Protein AF-A0A9P9ICV4-F1 (afdb_monomer)

Structure (mmCIF, N/CA/C/O backbone):
data_AF-A0A9P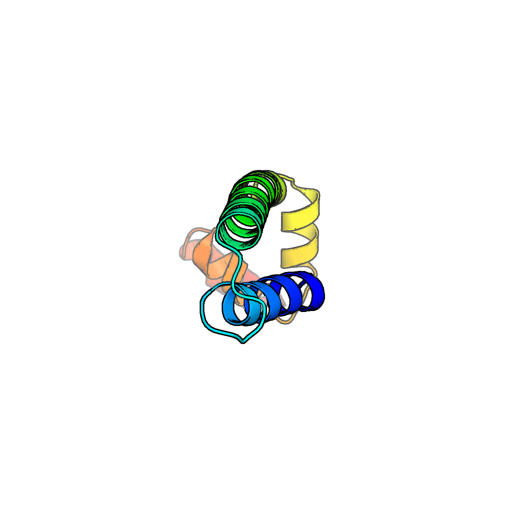9ICV4-F1
#
_entry.id   AF-A0A9P9ICV4-F1
#
loop_
_atom_site.group_PDB
_atom_site.id
_atom_site.type_symbol
_atom_site.label_atom_id
_atom_site.label_alt_i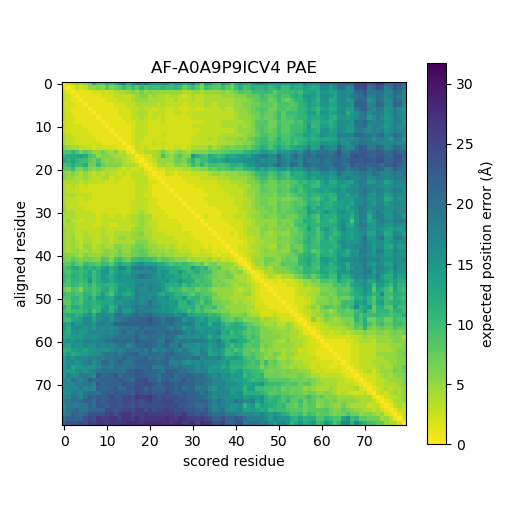d
_atom_site.label_comp_id
_atom_site.label_asym_id
_atom_site.label_entity_id
_atom_site.label_seq_id
_atom_site.pdbx_PDB_ins_code
_atom_site.Cartn_x
_atom_site.Cartn_y
_atom_site.Cartn_z
_atom_site.occupancy
_atom_site.B_iso_or_equiv
_atom_site.auth_seq_id
_atom_site.auth_comp_id
_atom_site.auth_asym_id
_atom_site.auth_atom_id
_atom_site.pdbx_PDB_model_num
ATOM 1 N N . MET A 1 1 ? -6.821 -6.226 1.150 1.00 61.03 1 MET A N 1
ATOM 2 C CA . MET A 1 1 ? -5.774 -5.422 1.818 1.00 61.03 1 MET A CA 1
ATOM 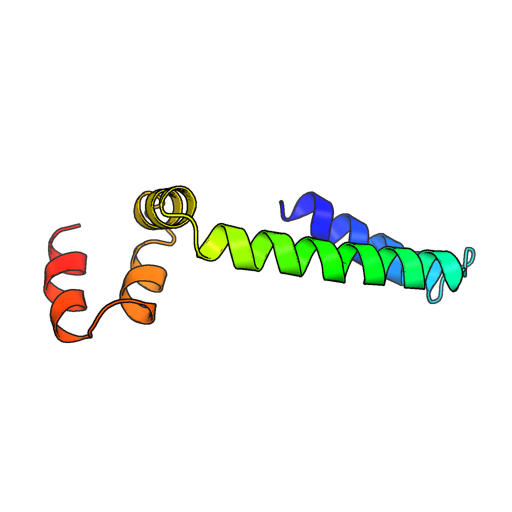3 C C . MET A 1 1 ? -6.332 -4.073 2.218 1.00 61.03 1 MET A C 1
ATOM 5 O O . MET A 1 1 ? -6.316 -3.771 3.402 1.00 61.03 1 MET A O 1
ATOM 9 N N . ASP A 1 2 ? -6.941 -3.352 1.279 1.00 72.44 2 ASP A N 1
ATOM 10 C CA . ASP A 1 2 ? -7.493 -2.010 1.512 1.00 72.44 2 ASP A CA 1
ATOM 11 C C . ASP A 1 2 ? -8.523 -1.948 2.645 1.00 72.44 2 ASP A C 1
ATOM 13 O O . ASP A 1 2 ? -8.465 -1.031 3.448 1.00 72.44 2 ASP A O 1
ATOM 17 N N . ALA A 1 3 ? -9.379 -2.965 2.793 1.00 81.19 3 ALA A N 1
ATOM 18 C CA . ALA A 1 3 ? -10.368 -3.023 3.877 1.00 81.19 3 ALA A CA 1
ATOM 19 C C . ALA A 1 3 ? -9.752 -3.053 5.293 1.00 81.19 3 ALA A C 1
ATOM 21 O O . ALA A 1 3 ? -10.351 -2.564 6.245 1.00 81.19 3 ALA A O 1
ATOM 22 N N . ILE A 1 4 ? -8.556 -3.636 5.445 1.00 82.19 4 ILE A N 1
ATOM 23 C CA . ILE A 1 4 ? -7.850 -3.647 6.734 1.00 82.19 4 ILE A CA 1
ATOM 24 C C . ILE A 1 4 ? -7.241 -2.266 6.979 1.00 82.19 4 ILE A C 1
ATOM 26 O O . ILE A 1 4 ? -7.365 -1.730 8.073 1.00 82.19 4 ILE A O 1
ATOM 30 N N . LEU A 1 5 ? -6.626 -1.668 5.955 1.00 85.38 5 LEU A N 1
ATOM 31 C CA . LEU A 1 5 ? -6.021 -0.339 6.064 1.00 85.38 5 LEU A CA 1
ATOM 32 C C . LEU A 1 5 ? -7.074 0.741 6.345 1.00 85.38 5 LEU A C 1
ATOM 34 O O . LEU A 1 5 ? -6.864 1.572 7.223 1.00 85.38 5 LEU A O 1
ATOM 38 N N . SER A 1 6 ? -8.227 0.685 5.671 1.00 87.56 6 SER A N 1
ATOM 39 C CA . SER A 1 6 ? -9.339 1.605 5.917 1.00 87.56 6 SER A CA 1
ATOM 40 C C . SER A 1 6 ? -9.861 1.480 7.346 1.00 87.56 6 SER A C 1
ATOM 42 O O . SER A 1 6 ? -10.040 2.488 8.018 1.00 87.56 6 SER A O 1
ATOM 44 N N . PHE A 1 7 ? -10.001 0.252 7.857 1.00 89.94 7 PHE A N 1
ATOM 45 C CA . PHE A 1 7 ? -10.393 0.027 9.247 1.00 89.94 7 PHE A CA 1
ATOM 46 C C . PHE A 1 7 ? -9.397 0.649 10.238 1.00 89.94 7 PHE A C 1
ATOM 48 O O . PHE A 1 7 ? -9.811 1.299 11.194 1.00 89.94 7 PHE A O 1
ATOM 55 N N . PHE A 1 8 ? -8.087 0.491 10.016 1.00 88.38 8 PHE A N 1
ATOM 56 C CA . PHE A 1 8 ? -7.067 1.098 10.879 1.00 88.38 8 PHE A CA 1
ATOM 57 C C . PHE A 1 8 ? -7.137 2.632 10.887 1.00 88.38 8 PHE A C 1
ATOM 59 O O . PHE A 1 8 ? -6.974 3.236 11.949 1.00 88.38 8 PHE A O 1
ATOM 66 N N . GLU A 1 9 ? -7.409 3.261 9.741 1.00 90.69 9 GLU A N 1
ATOM 67 C CA . GLU A 1 9 ? -7.603 4.714 9.659 1.00 90.69 9 GLU A CA 1
ATOM 68 C C . GLU A 1 9 ? -8.867 5.173 10.394 1.00 90.69 9 GLU A C 1
ATOM 70 O O . GLU A 1 9 ? -8.808 6.108 11.198 1.00 90.69 9 GLU A O 1
ATOM 75 N N . ASP A 1 10 ? -9.983 4.466 10.214 1.00 91.25 10 ASP A N 1
ATOM 76 C CA . ASP A 1 10 ? -11.241 4.774 10.900 1.00 91.25 10 ASP A CA 1
ATOM 77 C C . ASP A 1 10 ? -11.079 4.686 12.427 1.00 91.25 10 ASP A C 1
ATOM 79 O O . ASP A 1 10 ? -11.490 5.585 13.170 1.00 91.25 10 ASP A O 1
ATOM 83 N N . GLN A 1 11 ? -10.402 3.639 12.913 1.00 90.75 11 GLN A N 1
ATOM 84 C CA . GLN A 1 11 ? -10.099 3.479 14.337 1.00 90.75 11 GLN A CA 1
ATOM 85 C C . GLN A 1 11 ? -9.140 4.561 14.846 1.00 90.75 11 GLN A C 1
ATOM 87 O O . GLN A 1 11 ? -9.321 5.086 15.946 1.00 90.75 11 GLN A O 1
ATOM 92 N N . LYS A 1 12 ? -8.140 4.962 14.052 1.00 91.38 12 LYS A N 1
ATOM 93 C CA . LYS A 1 12 ? -7.223 6.043 14.436 1.00 91.38 12 LYS A CA 1
ATOM 94 C C . LYS A 1 12 ? -7.977 7.350 14.677 1.00 91.38 12 LYS A C 1
ATOM 96 O O . LYS A 1 12 ? -7.684 8.050 15.648 1.00 91.38 12 LYS A O 1
ATOM 101 N N . ILE A 1 13 ? -8.950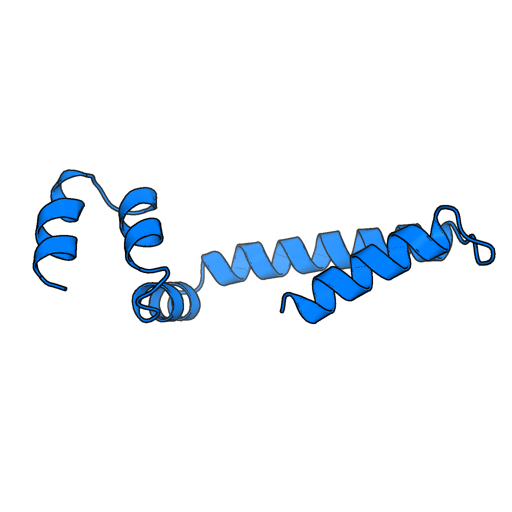 7.677 13.825 1.00 91.19 13 ILE A N 1
ATOM 102 C CA . ILE A 1 13 ? -9.787 8.876 13.967 1.00 91.19 13 ILE A CA 1
ATOM 103 C C . ILE A 1 13 ? -10.633 8.791 15.245 1.00 91.19 13 ILE A C 1
ATOM 105 O O . ILE A 1 13 ? -10.643 9.746 16.032 1.00 91.19 13 ILE A O 1
ATOM 109 N N . LEU A 1 14 ? -11.265 7.637 15.492 1.00 92.50 14 LEU A N 1
ATOM 110 C CA . LEU A 1 14 ? -12.068 7.379 16.691 1.00 92.50 14 LEU A CA 1
ATOM 111 C C . LEU A 1 14 ? -11.263 7.616 17.979 1.00 92.50 14 LEU A C 1
ATOM 113 O O . LEU A 1 14 ? -11.675 8.407 18.829 1.00 92.50 14 LEU A O 1
ATOM 117 N N . TYR A 1 15 ? -10.081 7.006 18.099 1.00 91.81 15 TYR A N 1
ATOM 118 C CA . TYR A 1 15 ? -9.265 7.076 19.317 1.00 91.81 15 TYR A CA 1
ATOM 119 C C . TYR A 1 15 ? -8.480 8.387 19.474 1.00 91.81 15 TYR A C 1
ATOM 121 O O . TYR A 1 15 ? -8.022 8.707 20.573 1.00 91.81 15 TYR A O 1
ATOM 129 N N . LYS A 1 16 ? -8.319 9.183 18.411 1.00 89.56 16 LYS A N 1
ATOM 130 C CA . LYS A 1 16 ? -7.593 10.463 18.469 1.00 89.56 16 LYS A CA 1
ATOM 131 C C . LYS A 1 16 ? -8.460 11.616 18.969 1.00 89.56 16 LYS A C 1
ATOM 133 O O . LYS A 1 16 ? -7.952 12.519 19.642 1.00 89.56 16 LYS A O 1
ATOM 138 N N . SER A 1 17 ? -9.742 11.642 18.607 1.00 85.75 17 SER A N 1
ATOM 139 C CA . SER A 1 17 ? -10.613 12.802 18.865 1.00 85.75 17 SER A CA 1
ATOM 140 C C . SER A 1 17 ? -12.069 12.455 19.188 1.00 85.75 17 SER A C 1
ATOM 142 O O . SER A 1 17 ? -12.858 13.367 19.420 1.00 85.75 17 SER A O 1
ATOM 144 N N . GLY A 1 18 ? -12.430 11.171 19.222 1.00 81.56 18 GLY A N 1
ATOM 145 C CA . GLY A 1 18 ? -13.767 10.710 19.582 1.00 81.56 18 GLY A CA 1
ATOM 146 C C . GLY A 1 18 ? -14.002 10.590 21.095 1.00 81.56 18 GLY A C 1
ATOM 147 O O . GLY A 1 18 ? -13.109 10.862 21.903 1.00 81.56 18 GLY A O 1
ATOM 148 N N . PRO A 1 19 ? -15.211 10.156 21.493 1.00 78.12 19 PRO A N 1
ATOM 149 C CA . PRO A 1 19 ? -15.571 9.933 22.895 1.00 78.12 19 PRO A CA 1
ATOM 150 C C . PRO A 1 19 ? -14.727 8.840 23.574 1.00 78.12 19 PRO A C 1
ATOM 152 O O . PRO A 1 19 ? -14.551 8.876 24.787 1.00 78.12 19 PRO A O 1
ATOM 155 N N . GLU A 1 20 ? -14.149 7.917 22.800 1.00 86.81 20 GLU A N 1
ATOM 156 C CA . GLU A 1 20 ? -13.263 6.846 23.276 1.00 86.81 20 GLU A CA 1
ATOM 157 C C . GLU A 1 20 ? -11.774 7.229 23.233 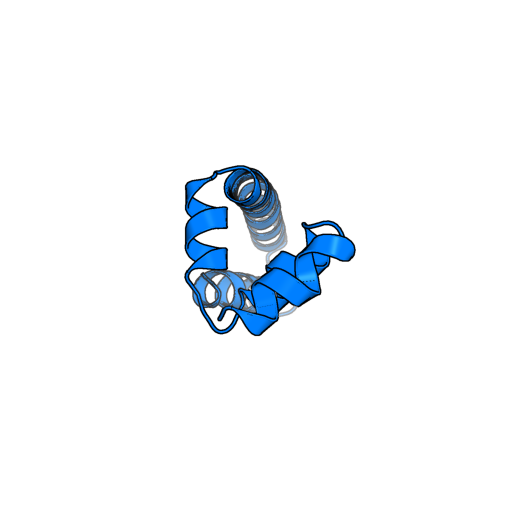1.00 86.81 20 GLU A C 1
ATOM 159 O O . GLU A 1 20 ? -10.921 6.363 23.085 1.00 86.81 20 GLU A O 1
ATOM 164 N N . LYS A 1 21 ? -11.429 8.520 23.311 1.00 90.31 21 LYS A N 1
ATOM 165 C CA . LYS A 1 21 ? -10.044 8.986 23.143 1.00 90.31 21 LYS A CA 1
ATOM 166 C C . LYS A 1 21 ? -9.043 8.189 23.996 1.00 90.31 21 LYS A C 1
ATOM 168 O O . LYS A 1 21 ? -9.033 8.305 25.220 1.00 90.31 21 LYS A O 1
ATOM 173 N N . ASP A 1 22 ? -8.122 7.493 23.333 1.00 93.50 22 ASP A N 1
ATOM 174 C CA . ASP A 1 22 ? -7.034 6.754 23.971 1.00 93.50 22 ASP A CA 1
ATOM 175 C C . ASP A 1 22 ? -5.742 6.885 23.155 1.00 93.50 22 ASP A C 1
ATOM 177 O O . ASP A 1 22 ? -5.585 6.339 22.061 1.00 93.50 22 ASP A O 1
ATOM 181 N N . LEU A 1 23 ?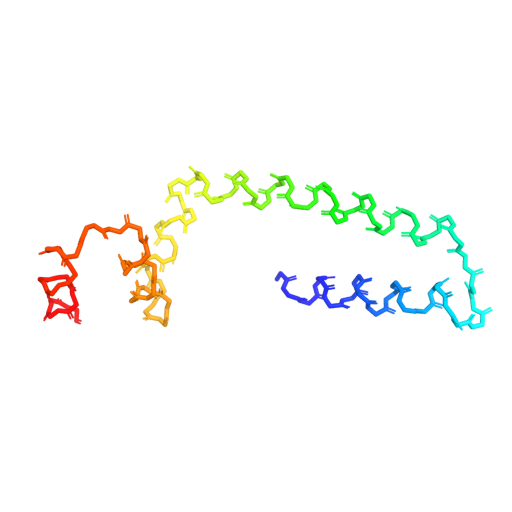 -4.773 7.599 23.727 1.00 90.69 23 LEU A N 1
ATOM 182 C CA . LEU A 1 23 ? -3.466 7.818 23.110 1.00 90.69 23 LEU A CA 1
ATOM 183 C C . LEU A 1 23 ? -2.642 6.527 23.000 1.00 90.69 23 LEU A C 1
ATOM 185 O O . LEU A 1 23 ? -1.820 6.414 22.091 1.00 90.69 23 LEU A O 1
ATOM 189 N N . ARG A 1 24 ? -2.854 5.546 23.888 1.00 92.94 24 ARG A N 1
ATOM 190 C CA . ARG A 1 24 ? -2.164 4.248 23.822 1.00 92.94 24 ARG A CA 1
ATOM 191 C C . ARG A 1 24 ? -2.644 3.447 22.622 1.00 92.94 24 ARG A C 1
ATOM 193 O O . ARG A 1 24 ? -1.832 2.822 21.939 1.00 92.94 24 ARG A O 1
ATOM 200 N N . MET A 1 25 ? -3.944 3.505 22.343 1.00 92.75 25 MET A N 1
ATOM 201 C CA . MET A 1 25 ? -4.526 2.856 21.176 1.00 92.75 25 MET A CA 1
ATOM 202 C C . MET A 1 25 ? -4.042 3.512 19.881 1.00 92.75 25 MET A C 1
ATOM 204 O O . MET A 1 25 ? -3.585 2.815 18.978 1.00 92.75 25 MET A O 1
ATOM 208 N N . VAL A 1 26 ? -4.021 4.849 19.824 1.00 92.88 26 VAL A N 1
ATOM 209 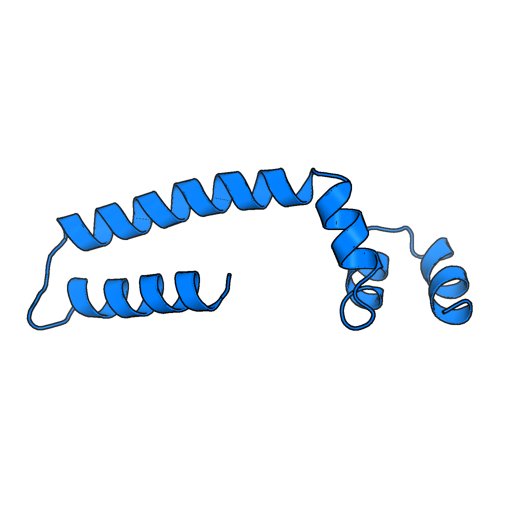C CA . VAL A 1 26 ? -3.454 5.591 18.682 1.00 92.88 26 VAL A CA 1
ATOM 210 C C . VAL A 1 26 ? -2.000 5.188 18.429 1.00 92.88 26 VAL A C 1
ATOM 212 O O . VAL A 1 26 ? -1.639 4.877 17.296 1.00 92.88 26 VAL A O 1
ATOM 215 N N . HIS A 1 27 ? -1.175 5.128 19.477 1.00 93.62 27 HIS A N 1
ATOM 216 C CA . HIS A 1 27 ? 0.222 4.722 19.339 1.00 93.62 27 HIS A CA 1
ATOM 217 C C . HIS A 1 27 ? 0.366 3.265 18.867 1.00 93.62 27 HIS A C 1
ATOM 219 O O . HIS A 1 27 ? 1.201 2.965 18.017 1.00 93.62 27 HIS A O 1
ATOM 225 N N . SER A 1 28 ? -0.483 2.361 19.362 1.00 93.44 28 SER A N 1
ATOM 226 C CA . SER A 1 28 ? -0.497 0.954 18.937 1.00 93.44 28 SER A CA 1
ATOM 227 C C . SER A 1 28 ? -0.872 0.807 17.457 1.00 93.44 28 SER A C 1
ATOM 229 O O . SER A 1 28 ? -0.255 0.018 16.742 1.00 93.44 28 SER A O 1
ATOM 231 N N . ILE A 1 29 ? -1.823 1.611 16.972 1.00 92.38 29 ILE A N 1
ATOM 232 C CA . ILE A 1 29 ? -2.194 1.691 15.551 1.00 92.38 29 ILE A CA 1
ATOM 233 C C . ILE A 1 29 ? -1.017 2.189 14.703 1.00 92.38 29 ILE A C 1
ATOM 235 O O . ILE A 1 29 ? -0.716 1.610 13.660 1.00 92.38 29 ILE A O 1
ATOM 239 N N . GLU A 1 30 ? -0.306 3.222 15.154 1.00 92.56 30 GLU A N 1
ATOM 240 C CA . GLU A 1 30 ? 0.876 3.741 14.451 1.00 92.56 30 GLU A CA 1
ATOM 241 C C . GLU A 1 30 ? 2.020 2.718 14.396 1.00 92.56 30 GLU A C 1
ATOM 243 O O . GLU A 1 30 ? 2.687 2.590 13.368 1.00 92.56 30 GLU A O 1
ATOM 248 N N . MET A 1 31 ? 2.206 1.926 15.454 1.00 93.31 31 MET A N 1
ATOM 249 C CA . MET A 1 31 ? 3.144 0.797 15.450 1.00 93.31 31 MET A CA 1
ATOM 250 C C . MET A 1 31 ? 2.716 -0.322 14.500 1.00 93.31 31 MET A C 1
ATOM 252 O O . MET A 1 31 ? 3.560 -0.868 13.785 1.00 93.31 31 MET A O 1
ATOM 256 N N . GLY A 1 32 ? 1.417 -0.618 14.421 1.00 90.31 32 GLY A N 1
ATOM 257 C CA . GLY A 1 32 ? 0.868 -1.526 13.414 1.00 90.31 32 GLY A CA 1
ATOM 258 C C . GLY A 1 3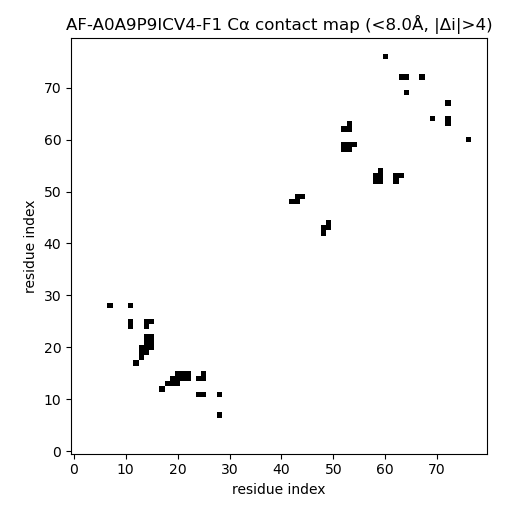2 ? 1.202 -1.072 11.991 1.00 90.31 32 GLY A C 1
ATOM 259 O O . GLY A 1 32 ? 1.716 -1.860 11.197 1.00 90.31 32 GLY A O 1
ATOM 260 N N . TRP A 1 33 ? 1.010 0.216 11.697 1.00 89.94 33 TRP A N 1
ATOM 261 C CA . TRP A 1 33 ? 1.372 0.828 10.415 1.00 89.94 33 TRP A CA 1
ATOM 262 C C . TRP A 1 33 ? 2.865 0.723 10.095 1.00 89.94 33 TRP A C 1
ATOM 264 O O . TRP A 1 33 ? 3.228 0.378 8.971 1.00 89.94 33 TRP A O 1
ATOM 274 N N . PHE A 1 34 ? 3.737 0.973 11.074 1.00 90.06 34 PHE A N 1
ATOM 275 C CA . PHE A 1 34 ? 5.184 0.842 10.896 1.00 90.06 34 PHE A CA 1
ATOM 276 C C . PHE A 1 34 ? 5.588 -0.583 10.486 1.00 90.06 34 PHE A C 1
ATOM 278 O O . PHE A 1 34 ? 6.358 -0.772 9.541 1.00 90.06 34 PHE A O 1
ATOM 285 N N . ILE A 1 35 ? 5.037 -1.595 11.163 1.00 88.62 35 ILE A N 1
ATOM 286 C CA . ILE A 1 35 ? 5.309 -3.001 10.850 1.00 88.62 35 ILE A CA 1
ATOM 287 C C . ILE A 1 35 ? 4.726 -3.385 9.488 1.00 88.62 35 ILE A C 1
ATOM 289 O O . ILE A 1 35 ? 5.414 -4.025 8.694 1.00 88.62 35 ILE A O 1
ATOM 293 N N . LEU A 1 36 ? 3.488 -2.978 9.194 1.00 86.06 36 LEU A N 1
ATOM 294 C CA . LEU A 1 36 ? 2.865 -3.216 7.892 1.00 86.06 36 LEU A CA 1
ATOM 295 C C . LEU A 1 36 ? 3.732 -2.654 6.768 1.00 86.06 36 LEU A C 1
ATOM 297 O O . LEU A 1 36 ? 4.051 -3.387 5.837 1.00 86.06 36 LEU A O 1
ATOM 301 N N . ASN A 1 37 ? 4.187 -1.406 6.889 1.00 84.94 37 ASN A N 1
ATOM 302 C CA . ASN A 1 37 ? 5.046 -0.775 5.891 1.00 84.94 37 ASN A CA 1
ATOM 303 C C . ASN A 1 37 ? 6.335 -1.582 5.645 1.00 84.94 37 ASN A C 1
ATOM 305 O O . ASN A 1 37 ? 6.730 -1.794 4.501 1.00 84.94 37 ASN A O 1
ATOM 309 N N . LYS A 1 38 ? 6.948 -2.129 6.704 1.00 86.62 38 LYS A N 1
ATOM 310 C CA . LYS A 1 38 ? 8.111 -3.021 6.576 1.00 86.62 38 LYS A CA 1
ATOM 311 C C . LYS A 1 38 ? 7.795 -4.276 5.756 1.00 86.62 38 LYS A C 1
ATOM 313 O O . LYS A 1 38 ? 8.597 -4.661 4.909 1.00 86.62 38 LYS A O 1
ATOM 318 N N . TYR A 1 39 ? 6.659 -4.926 6.001 1.00 82.38 39 TYR A N 1
ATOM 319 C CA . TYR A 1 39 ? 6.271 -6.119 5.244 1.00 82.38 39 TYR A CA 1
ATOM 320 C C . TYR A 1 39 ? 5.892 -5.790 3.800 1.00 82.38 39 TYR A C 1
ATOM 322 O O . TYR A 1 39 ? 6.295 -6.522 2.903 1.00 82.38 39 TYR A O 1
ATOM 330 N N . TYR A 1 40 ? 5.198 -4.680 3.551 1.00 78.75 40 TYR A N 1
ATOM 331 C CA . TYR A 1 40 ? 4.882 -4.235 2.193 1.00 78.75 40 TYR A CA 1
ATOM 332 C C . TYR A 1 40 ? 6.135 -3.908 1.377 1.00 78.75 40 TYR A C 1
ATOM 334 O O . TYR A 1 40 ? 6.256 -4.388 0.253 1.00 78.75 40 TYR A O 1
ATOM 342 N N . ALA A 1 41 ? 7.109 -3.209 1.964 1.00 77.19 41 ALA A N 1
ATOM 343 C CA . ALA A 1 41 ? 8.391 -2.943 1.312 1.00 77.19 41 ALA A CA 1
ATOM 344 C C . ALA A 1 41 ? 9.142 -4.239 0.942 1.00 77.19 41 ALA A C 1
ATOM 346 O O . ALA A 1 41 ? 9.788 -4.321 -0.100 1.00 77.19 41 ALA A O 1
ATOM 347 N N . LEU A 1 42 ? 9.039 -5.287 1.769 1.00 77.50 42 LEU A N 1
ATOM 348 C CA . LEU A 1 42 ? 9.615 -6.599 1.452 1.00 77.50 42 LEU A CA 1
ATOM 349 C C . LEU A 1 42 ? 8.845 -7.323 0.343 1.00 77.50 42 LEU A C 1
ATOM 351 O O . LEU A 1 42 ? 9.460 -7.978 -0.496 1.00 77.50 42 LEU A O 1
ATOM 355 N N . VAL A 1 43 ? 7.518 -7.203 0.314 1.00 71.75 43 VAL A N 1
ATOM 356 C CA . VAL A 1 43 ? 6.672 -7.817 -0.719 1.00 71.75 43 VAL A CA 1
ATOM 357 C C . VAL A 1 43 ? 6.991 -7.238 -2.102 1.00 71.75 43 VAL A C 1
ATOM 359 O O . VAL A 1 43 ? 7.082 -7.999 -3.065 1.00 71.75 43 VAL A O 1
ATOM 362 N N . GLU A 1 44 ? 7.291 -5.943 -2.209 1.00 66.00 44 GLU A N 1
ATOM 363 C CA . GLU A 1 44 ? 7.757 -5.331 -3.465 1.00 66.00 44 GLU A CA 1
ATOM 364 C C . GLU A 1 44 ? 9.066 -5.941 -3.994 1.00 66.00 44 GLU A C 1
ATOM 366 O O . GLU A 1 44 ? 9.276 -5.994 -5.204 1.00 66.00 44 GLU A O 1
ATOM 371 N N . SER A 1 45 ? 9.915 -6.478 -3.111 1.00 68.44 45 SER A N 1
ATOM 372 C CA . SER A 1 45 ? 11.151 -7.173 -3.497 1.00 68.44 45 SER A CA 1
ATOM 373 C C . SER A 1 45 ? 10.950 -8.645 -3.878 1.00 68.44 45 SER A C 1
ATOM 375 O O . SER A 1 45 ? 11.871 -9.279 -4.399 1.00 68.44 45 SER A O 1
ATOM 377 N N . THR A 1 46 ? 9.760 -9.217 -3.643 1.00 77.56 46 THR A N 1
ATOM 378 C CA . THR A 1 46 ? 9.489 -10.614 -4.004 1.00 77.56 46 THR A CA 1
ATOM 379 C C . THR A 1 46 ? 9.051 -10.764 -5.465 1.00 77.56 46 THR A C 1
ATOM 381 O O . THR A 1 46 ? 8.045 -10.175 -5.870 1.00 77.56 46 THR A O 1
ATOM 384 N N . PRO A 1 47 ? 9.701 -11.651 -6.247 1.00 76.44 47 PRO A N 1
ATOM 385 C CA . PRO A 1 47 ? 9.334 -11.911 -7.642 1.00 76.44 47 PRO A CA 1
ATOM 386 C C . PRO A 1 47 ? 7.871 -12.332 -7.835 1.00 76.44 47 PRO A C 1
ATOM 388 O O . PRO A 1 47 ? 7.277 -12.031 -8.864 1.00 76.44 47 PRO A O 1
ATOM 391 N N . ALA A 1 48 ? 7.269 -12.994 -6.840 1.00 78.06 48 ALA A N 1
ATOM 392 C CA . ALA A 1 48 ? 5.866 -13.404 -6.878 1.00 78.06 48 ALA A CA 1
ATOM 393 C C . ALA A 1 48 ? 4.895 -12.210 -6.920 1.00 78.06 48 ALA A C 1
ATOM 395 O O . ALA A 1 48 ? 3.906 -12.247 -7.650 1.00 78.06 48 ALA A O 1
ATOM 396 N N . TYR A 1 49 ? 5.187 -11.137 -6.181 1.00 73.44 49 TYR A N 1
ATOM 397 C CA . TYR A 1 49 ? 4.375 -9.921 -6.197 1.00 73.44 49 TYR A CA 1
ATOM 398 C C . TYR A 1 49 ? 4.546 -9.154 -7.509 1.00 73.44 49 TYR A C 1
ATOM 400 O O . TYR A 1 49 ? 3.557 -8.757 -8.121 1.00 73.44 49 TYR A O 1
ATOM 408 N N . ALA A 1 50 ? 5.785 -9.030 -7.997 1.00 72.19 50 ALA A N 1
ATOM 409 C CA . ALA A 1 50 ? 6.063 -8.437 -9.304 1.00 72.19 50 ALA A CA 1
ATOM 410 C C . ALA A 1 50 ? 5.355 -9.202 -10.439 1.00 72.19 50 ALA A C 1
ATOM 412 O O . ALA A 1 50 ? 4.735 -8.593 -11.311 1.00 72.19 50 ALA A O 1
ATOM 413 N N . ALA A 1 51 ? 5.370 -10.538 -10.397 1.00 80.00 51 ALA A N 1
ATOM 414 C CA . ALA A 1 51 ? 4.647 -11.375 -11.349 1.00 80.00 51 ALA A CA 1
ATOM 415 C C . ALA A 1 51 ? 3.131 -11.152 -11.265 1.00 80.00 51 ALA A C 1
ATOM 417 O O . ALA A 1 51 ? 2.496 -10.943 -12.294 1.00 80.00 51 ALA A O 1
ATOM 418 N N . ALA A 1 52 ? 2.549 -11.124 -10.062 1.00 78.75 52 ALA A N 1
ATOM 419 C CA . ALA A 1 52 ? 1.128 -10.820 -9.884 1.00 78.75 52 ALA A CA 1
ATOM 420 C C . ALA A 1 52 ? 0.760 -9.432 -10.440 1.00 78.75 52 ALA A C 1
ATOM 422 O O . ALA A 1 52 ? -0.281 -9.274 -11.074 1.00 78.75 52 ALA A O 1
ATOM 423 N N . MET A 1 53 ? 1.643 -8.445 -10.267 1.00 73.19 53 MET A N 1
ATOM 424 C CA . MET A 1 53 ? 1.452 -7.084 -10.764 1.00 73.19 53 MET A CA 1
ATOM 425 C C . MET A 1 53 ? 1.529 -6.973 -12.289 1.00 73.19 53 MET A C 1
ATOM 427 O O . MET A 1 53 ? 0.750 -6.237 -12.892 1.00 73.19 53 MET A O 1
ATOM 431 N N . LEU A 1 54 ? 2.433 -7.726 -12.917 1.00 73.25 54 LEU A N 1
ATOM 432 C CA . LEU A 1 54 ? 2.515 -7.847 -14.373 1.00 73.25 54 LEU A CA 1
ATOM 433 C C . LEU A 1 54 ? 1.339 -8.643 -14.953 1.00 73.25 54 LEU A C 1
ATOM 435 O O . LEU A 1 54 ? 0.896 -8.371 -16.070 1.00 73.25 54 LEU A O 1
ATOM 439 N N . LEU A 1 55 ? 0.829 -9.631 -14.219 1.00 77.19 55 LEU A N 1
ATOM 440 C CA . LEU A 1 55 ? -0.305 -10.444 -14.648 1.00 77.19 55 LEU A CA 1
ATOM 441 C C . LEU A 1 55 ? -1.639 -9.692 -14.543 1.00 77.19 55 LEU A C 1
ATOM 443 O O . LEU A 1 55 ? -2.513 -9.969 -15.358 1.00 77.19 55 LEU A O 1
ATOM 447 N N . ASP A 1 56 ? -1.780 -8.725 -13.628 1.00 78.94 56 ASP A N 1
ATOM 448 C CA . ASP A 1 56 ? -2.948 -7.835 -13.554 1.00 78.94 56 ASP A CA 1
ATOM 449 C C . ASP A 1 56 ? -2.973 -6.855 -14.751 1.00 78.94 56 ASP A C 1
ATOM 451 O O . ASP A 1 56 ? -2.170 -5.913 -14.802 1.00 78.94 56 ASP A O 1
ATOM 455 N N . PRO A 1 57 ? -3.908 -7.012 -15.711 1.00 73.00 57 PRO A N 1
ATOM 456 C CA . PRO A 1 57 ? -3.963 -6.178 -16.913 1.00 73.00 57 PRO A CA 1
ATOM 457 C C . PRO A 1 57 ? -4.178 -4.692 -16.606 1.00 73.00 57 PRO A C 1
ATOM 459 O O . PRO A 1 57 ? -3.711 -3.831 -17.350 1.00 73.00 57 PRO A O 1
ATOM 462 N N . SER A 1 58 ? -4.847 -4.384 -15.492 1.00 78.19 58 SER A N 1
ATOM 463 C CA . SER A 1 58 ? -5.197 -3.012 -15.108 1.00 78.19 58 SER A CA 1
ATOM 464 C C . SER A 1 58 ? -3.982 -2.226 -14.618 1.00 78.19 58 SER A C 1
ATOM 466 O O . SER A 1 58 ? -3.945 -1.001 -14.720 1.00 78.19 58 SER A O 1
ATOM 468 N N . LYS A 1 59 ? -2.983 -2.928 -14.070 1.00 74.56 59 LYS A N 1
ATOM 469 C CA . LYS A 1 59 ? -1.829 -2.326 -13.387 1.00 74.56 59 LYS A CA 1
ATOM 470 C C . LYS A 1 59 ? -0.501 -2.568 -14.108 1.00 74.56 59 LYS A C 1
ATOM 472 O O . LYS A 1 59 ? 0.453 -1.819 -13.888 1.00 74.56 59 LYS A O 1
ATOM 477 N N . ARG A 1 60 ? -0.460 -3.528 -15.042 1.00 79.12 60 ARG A N 1
ATOM 478 C CA . ARG A 1 60 ? 0.704 -3.864 -15.879 1.00 79.12 60 ARG A CA 1
ATOM 479 C C . ARG A 1 60 ? 1.359 -2.639 -16.519 1.00 79.12 60 ARG A C 1
ATOM 481 O O . ARG A 1 60 ? 2.567 -2.463 -16.393 1.00 79.12 60 ARG A O 1
ATOM 488 N N . LYS A 1 61 ? 0.580 -1.787 -17.199 1.00 79.56 61 LYS A N 1
ATOM 489 C CA . LYS A 1 61 ? 1.117 -0.628 -17.939 1.00 79.56 61 LYS A CA 1
ATOM 490 C C . LYS A 1 61 ? 1.876 0.329 -17.020 1.00 79.56 61 LYS A C 1
ATOM 492 O O . LYS A 1 61 ? 2.986 0.728 -17.345 1.00 79.56 61 LYS A O 1
ATOM 497 N N . HIS A 1 62 ? 1.292 0.673 -15.875 1.00 80.00 62 HIS A N 1
ATOM 498 C CA . HIS A 1 62 ? 1.914 1.584 -14.917 1.00 80.00 62 HIS A CA 1
ATOM 499 C C . HIS A 1 62 ? 3.224 1.010 -14.363 1.00 80.00 62 HIS A C 1
ATOM 501 O O . HIS A 1 62 ? 4.237 1.704 -14.327 1.00 80.00 62 HIS A O 1
ATOM 507 N N . TYR A 1 63 ? 3.225 -0.281 -14.019 1.00 76.88 63 TYR A N 1
ATOM 508 C CA . TYR A 1 63 ? 4.410 -0.956 -13.498 1.00 76.88 63 TYR A CA 1
ATOM 509 C C . TYR A 1 63 ? 5.565 -1.000 -14.511 1.00 76.88 63 TYR A C 1
ATOM 511 O O . TYR A 1 63 ? 6.708 -0.729 -14.142 1.00 76.88 63 TYR A O 1
ATOM 519 N N . LEU A 1 64 ? 5.273 -1.296 -15.785 1.00 78.94 64 LEU A N 1
ATOM 520 C CA . LEU A 1 64 ? 6.272 -1.302 -16.860 1.00 78.94 64 LEU A CA 1
ATOM 521 C C . LEU A 1 64 ? 6.899 0.082 -17.055 1.00 78.94 64 LEU A C 1
ATOM 523 O O . LEU A 1 64 ? 8.119 0.187 -17.137 1.00 78.94 64 LEU A O 1
ATOM 527 N N . LEU A 1 65 ? 6.082 1.141 -17.067 1.00 81.75 65 LEU A N 1
ATOM 528 C CA . LEU A 1 65 ? 6.572 2.511 -17.240 1.00 81.75 65 LEU A CA 1
ATOM 529 C C . LEU A 1 65 ? 7.511 2.951 -16.107 1.00 81.75 65 LEU A C 1
ATOM 531 O O . LEU A 1 65 ? 8.470 3.674 -16.353 1.00 81.75 65 LEU A O 1
ATOM 535 N N . GLN A 1 66 ? 7.237 2.523 -14.873 1.00 82.19 66 GLN A N 1
ATOM 536 C CA . GLN A 1 66 ? 7.995 2.944 -13.695 1.00 82.19 66 GLN A CA 1
ATOM 537 C C . GLN A 1 66 ? 9.298 2.157 -13.493 1.00 82.19 66 GLN A C 1
ATOM 539 O O . GLN A 1 66 ? 10.271 2.713 -12.990 1.00 82.19 66 GLN A O 1
ATOM 544 N N . ASN A 1 67 ? 9.315 0.866 -13.839 1.00 79.31 67 ASN A N 1
ATOM 545 C CA . ASN A 1 67 ? 10.413 -0.033 -13.467 1.00 79.31 67 ASN A CA 1
ATOM 546 C C . ASN A 1 67 ? 11.317 -0.430 -14.639 1.00 79.31 67 ASN A C 1
ATOM 548 O O . ASN A 1 67 ? 12.398 -0.967 -14.403 1.00 79.31 67 ASN A O 1
ATOM 552 N N . TRP A 1 68 ? 10.880 -0.253 -15.890 1.00 78.12 68 TRP A N 1
ATOM 553 C CA . TRP A 1 68 ? 11.651 -0.667 -17.068 1.00 78.12 68 TRP A CA 1
ATOM 554 C C . TRP A 1 68 ? 12.208 0.545 -17.825 1.00 78.12 68 TRP A C 1
ATOM 556 O O . TRP A 1 68 ? 11.629 1.628 -17.744 1.00 78.12 68 TRP A O 1
ATOM 566 N N . PRO A 1 69 ? 13.301 0.384 -18.594 1.00 81.94 69 PRO A N 1
ATOM 567 C CA . PRO A 1 69 ? 13.813 1.437 -19.470 1.00 81.94 69 PRO A CA 1
ATOM 568 C C . PRO A 1 69 ? 12.797 1.845 -20.548 1.00 81.94 69 PRO A C 1
ATOM 570 O O . PRO A 1 69 ? 12.106 0.983 -21.098 1.00 81.94 69 PRO A O 1
ATOM 573 N N . GLU A 1 7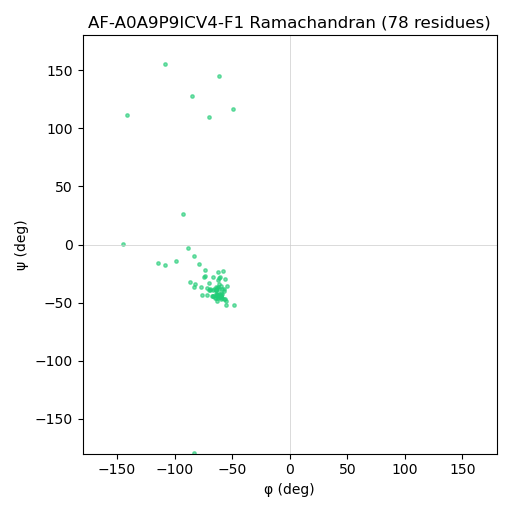0 ? 12.762 3.134 -20.906 1.00 81.38 70 GLU A N 1
ATOM 574 C CA . GLU A 1 70 ? 11.822 3.688 -21.903 1.00 81.38 70 GLU A CA 1
ATOM 575 C C . GLU A 1 70 ? 11.867 2.963 -23.254 1.00 81.38 70 GLU A C 1
ATOM 577 O O . GLU A 1 70 ? 10.833 2.711 -23.872 1.00 81.38 70 GLU A O 1
ATOM 582 N N . GLU A 1 71 ? 13.054 2.523 -23.674 1.00 83.69 71 GLU A N 1
ATOM 583 C CA . GLU A 1 71 ? 13.272 1.776 -24.919 1.00 83.69 71 GLU A CA 1
ATOM 584 C C . GLU A 1 71 ? 12.457 0.471 -25.006 1.00 83.69 71 GLU A C 1
ATOM 586 O O . GLU A 1 71 ? 12.223 -0.063 -26.095 1.00 83.69 71 GLU A O 1
ATOM 591 N N . TRP A 1 72 ? 12.046 -0.083 -23.862 1.00 76.44 72 TRP A N 1
ATOM 592 C CA . TRP A 1 72 ? 11.335 -1.360 -23.771 1.00 76.44 72 TRP A CA 1
ATOM 593 C C . TRP A 1 72 ? 9.825 -1.174 -23.625 1.00 76.44 72 TRP A C 1
ATOM 595 O O . TRP A 1 72 ? 9.067 -2.127 -23.826 1.00 76.44 72 TRP A O 1
ATOM 605 N N . HIS A 1 73 ? 9.362 0.040 -23.316 1.00 79.31 73 HIS A N 1
ATOM 606 C CA . HIS A 1 73 ? 7.944 0.322 -23.092 1.00 79.31 73 HIS A CA 1
ATOM 607 C C . HIS A 1 73 ? 7.122 0.071 -24.352 1.00 79.31 73 HIS A C 1
ATOM 609 O O . HIS A 1 73 ? 6.128 -0.649 -24.303 1.00 79.31 73 HIS A O 1
ATOM 615 N N . GLN A 1 74 ? 7.567 0.607 -25.488 1.00 74.19 74 GLN A N 1
ATOM 616 C CA . GLN A 1 74 ? 6.802 0.583 -26.734 1.00 74.19 74 GLN A CA 1
ATOM 617 C C . GLN A 1 74 ? 6.604 -0.848 -27.255 1.00 74.19 74 GLN A C 1
ATOM 619 O O . GLN A 1 74 ? 5.475 -1.269 -27.487 1.00 74.19 74 GLN A O 1
ATOM 624 N N . LYS A 1 75 ? 7.675 -1.654 -27.274 1.00 72.56 75 LYS A N 1
ATOM 625 C CA . LYS A 1 75 ? 7.625 -3.073 -27.672 1.00 72.56 75 LYS A CA 1
ATOM 626 C C . LYS A 1 75 ? 6.728 -3.926 -26.774 1.00 72.56 75 LYS A C 1
ATOM 628 O O . LYS A 1 75 ? 6.125 -4.881 -27.246 1.00 72.56 75 LYS A O 1
ATOM 633 N N . THR A 1 76 ? 6.665 -3.608 -25.482 1.00 69.75 76 THR A N 1
ATOM 634 C CA . THR A 1 76 ? 5.933 -4.422 -24.499 1.00 69.75 76 THR A CA 1
ATOM 635 C C . THR A 1 76 ? 4.455 -4.036 -24.425 1.00 69.75 76 THR A C 1
ATOM 637 O O . THR A 1 76 ? 3.610 -4.893 -24.191 1.00 69.75 76 THR A O 1
ATOM 640 N N . ILE A 1 77 ? 4.132 -2.756 -24.638 1.00 69.94 77 ILE A N 1
ATOM 641 C CA . ILE A 1 77 ? 2.752 -2.256 -24.659 1.00 69.94 77 ILE A CA 1
ATOM 642 C C . ILE A 1 77 ? 2.060 -2.611 -25.982 1.00 69.94 77 ILE A C 1
ATOM 644 O O . ILE A 1 77 ? 0.882 -2.939 -25.960 1.00 69.94 77 ILE A O 1
ATOM 648 N N . GLU A 1 78 ? 2.773 -2.580 -27.112 1.00 66.62 78 GLU A N 1
ATOM 649 C CA . GLU A 1 78 ? 2.219 -2.950 -28.427 1.00 66.62 78 GLU A CA 1
ATOM 650 C C . GLU A 1 78 ? 2.014 -4.466 -28.598 1.00 66.62 78 GLU A C 1
ATOM 652 O O . GLU A 1 78 ? 1.218 -4.884 -29.434 1.00 66.62 78 GLU A O 1
ATOM 657 N N . ALA A 1 79 ? 2.715 -5.294 -27.816 1.00 60.66 79 ALA A N 1
ATOM 658 C CA . ALA A 1 79 ? 2.593 -6.755 -27.848 1.00 60.66 79 ALA A CA 1
ATOM 659 C C . ALA A 1 79 ? 1.494 -7.321 -26.922 1.00 60.66 79 ALA A C 1
ATOM 661 O O . ALA A 1 79 ? 1.314 -8.541 -26.884 1.00 60.66 79 ALA A O 1
ATOM 662 N N . ALA A 1 80 ? 0.813 -6.469 -26.147 1.00 55.88 80 ALA A N 1
ATOM 663 C CA . ALA A 1 80 ? -0.244 -6.839 -25.201 1.00 55.88 80 ALA A CA 1
ATOM 664 C C . ALA A 1 80 ? -1.639 -6.718 -25.825 1.00 55.88 80 ALA A C 1
ATOM 666 O O . ALA A 1 80 ? -2.482 -7.577 -25.481 1.00 55.88 80 ALA A O 1
#

Radius of gyration: 18.66 Å; Cα contacts (8 Å, |Δi|>4): 35; chains: 1; bounding box: 29×26×52 Å

Foldseek 3Di:
DVVVVVVLVVVLVCCCDNPVPDPVSNVVSVVVVVVVVVVVVVLVVDVVNVVVQCVPPVRNLVSCVVPHDPVVNVVVVVVD

Organism: NCBI:txid307937

Solvent-accessible surface area (backbone atoms only — not comparable to full-atom values): 4627 Å² total; per-residue (Å²): 112,65,72,60,55,52,49,54,54,56,49,40,53,40,21,67,74,39,97,68,55,31,71,67,58,36,50,52,51,52,50,49,49,55,52,49,51,56,53,52,60,52,43,71,71,33,68,67,49,50,48,53,42,57,66,37,77,91,46,23,65,63,53,45,65,73,76,46,64,74,90,51,42,62,68,55,62,73,72,106

pLDDT: mean 81.49, std 8.69, range [55.88, 93.62]

Sequence (80 aa):
MDAILSFFEDQKILYKSGPEKDLRMVHSIEMGWFILNKYYALVESTPAYAAAMLLDPSKRKHYLLQNWPEEWHQKTIEAA

Secondary structure (DSSP, 8-state):
-HHHHHHHHHHHHHHHHSTT--HHHHHHHHHHHHHHHHHHHHHHTSHHHHHHHHH-HHHHHHHHHHHS-HHHHHHHHHT-

Mean predicted aligned error: 9.97 Å